Protein AF-A0A8B8GDY7-F1 (afdb_monomer)

Sequence (156 aa):
MSLYEALFGCKIKIGLNTSNLPHDVISTIDNEEQLAELITEQSQEINLNVENDVSNTEQPKEVNLSVDTEVDTEHLVFTTIRTTKKLNKKNANVMRTRAKENLENQAKKIMAWSDKKLLPVEVHSTVRVPVPEVDKGRGDARNILAIVLEELAMEF

Radius of gyration: 31.11 Å; Cα contacts (8 Å, |Δi|>4): 58; chains: 1; bounding box: 62×51×74 Å

Organism: NCBI:txid143950

pLDDT: mean 75.9, std 18.6, range [30.34, 96.75]

Foldseek 3Di:
DDPCCVVPVDDDDDDPVPDPDDPVQVVVDPDPVSVVVVVVVVVVVVVVPPDDDDDDDDDDDDDDDDDDDDDDPVVVVVVVVVVVVVVVVVVVVVVVVVVVVVVVVVVVVVVVVVPVVDDDDDAQDKDWAADDPVRDDDPDDRIDIDGHHDDDDDDD

Mean predicted aligned error: 20.83 Å

Structure (mmCIF, N/CA/C/O backbone):
data_AF-A0A8B8GDY7-F1
#
_entry.id   AF-A0A8B8GDY7-F1
#
loop_
_atom_site.group_PDB
_atom_site.id
_atom_site.type_symbol
_atom_site.label_atom_id
_atom_site.label_alt_id
_atom_site.label_comp_id
_atom_site.label_asym_id
_atom_site.label_entity_id
_atom_site.label_seq_id
_atom_site.pdbx_PDB_ins_code
_atom_site.Cartn_x
_atom_site.Cartn_y
_atom_site.Cartn_z
_atom_site.occupancy
_atom_site.B_iso_or_equiv
_atom_site.auth_seq_id
_atom_site.auth_comp_id
_atom_site.auth_asym_id
_atom_site.auth_atom_id
_atom_site.pdbx_PDB_model_num
ATOM 1 N N . MET A 1 1 ? -12.475 16.401 3.418 1.00 66.62 1 MET A N 1
ATOM 2 C CA . MET A 1 1 ? -12.900 15.178 4.128 1.00 66.62 1 MET A CA 1
ATOM 3 C C . MET A 1 1 ? -12.270 15.178 5.504 1.00 66.62 1 MET A C 1
ATOM 5 O O . MET A 1 1 ? -11.054 15.309 5.583 1.00 66.62 1 MET A O 1
ATOM 9 N N . SER A 1 2 ? -13.072 15.082 6.564 1.00 88.06 2 SER A N 1
ATOM 10 C CA . SER A 1 2 ? -12.559 14.895 7.931 1.00 88.06 2 SER A CA 1
ATOM 11 C C . SER A 1 2 ? -12.298 13.410 8.225 1.00 88.06 2 SER A C 1
ATOM 13 O O . SER A 1 2 ? -12.833 12.541 7.536 1.00 88.06 2 SER A O 1
ATOM 15 N N . LEU A 1 3 ? -11.505 13.103 9.261 1.00 93.69 3 LEU A N 1
ATOM 16 C CA . LEU A 1 3 ? -11.260 11.718 9.695 1.00 93.69 3 LEU A CA 1
ATOM 17 C C . LEU A 1 3 ? -12.570 10.989 10.044 1.00 93.69 3 LEU A C 1
ATOM 19 O O . LEU A 1 3 ? -12.749 9.832 9.680 1.00 93.69 3 LEU A O 1
ATOM 23 N N . TYR A 1 4 ? -13.507 11.686 10.691 1.00 90.62 4 TYR A N 1
ATOM 24 C CA . TYR A 1 4 ? -14.840 11.163 10.996 1.00 90.62 4 TYR A CA 1
ATOM 25 C C . TYR A 1 4 ? -15.606 10.783 9.720 1.00 90.62 4 TYR A C 1
ATOM 27 O O . TYR A 1 4 ? -16.123 9.675 9.604 1.00 90.62 4 TYR A O 1
ATOM 35 N N . GLU A 1 5 ? -15.622 11.679 8.731 1.00 95.25 5 GLU A N 1
ATOM 36 C CA . GLU A 1 5 ? -16.322 11.464 7.461 1.00 95.25 5 GLU A CA 1
ATOM 37 C C . GLU A 1 5 ? -15.723 10.296 6.664 1.00 95.25 5 GLU A C 1
ATOM 39 O O . GLU A 1 5 ? -16.459 9.538 6.037 1.00 95.25 5 GLU A O 1
ATOM 44 N N . ALA A 1 6 ? -14.404 10.094 6.746 1.00 92.62 6 ALA A N 1
ATOM 45 C CA . ALA A 1 6 ? -13.721 8.963 6.124 1.00 92.62 6 ALA A CA 1
ATOM 46 C C . ALA A 1 6 ? -14.033 7.612 6.797 1.00 92.62 6 ALA A C 1
ATOM 48 O O . ALA A 1 6 ? -14.103 6.595 6.112 1.00 92.62 6 ALA A O 1
ATOM 49 N N . LEU A 1 7 ? -14.216 7.591 8.122 1.00 93.31 7 LEU A N 1
ATOM 50 C CA . LEU A 1 7 ? -14.479 6.365 8.885 1.00 93.31 7 LEU A CA 1
ATOM 51 C C . LEU A 1 7 ? -15.947 5.935 8.833 1.00 93.31 7 LEU A C 1
ATOM 53 O O . LEU A 1 7 ? -16.235 4.746 8.713 1.00 93.31 7 LEU A O 1
ATOM 57 N N . PHE A 1 8 ? -16.867 6.893 8.942 1.00 87.75 8 PHE A N 1
ATOM 58 C CA . PHE A 1 8 ? -18.295 6.619 9.124 1.00 87.75 8 PHE A CA 1
ATOM 59 C C . PHE A 1 8 ? -19.140 6.912 7.878 1.00 87.75 8 PHE A C 1
ATOM 61 O O . PHE A 1 8 ? -20.326 6.593 7.858 1.00 87.75 8 PHE A O 1
ATOM 68 N N . GLY A 1 9 ? -18.554 7.500 6.829 1.00 92.12 9 GLY A N 1
ATOM 69 C CA . GLY A 1 9 ? -19.248 7.770 5.566 1.00 92.12 9 GLY A CA 1
ATOM 70 C C . GLY A 1 9 ? -20.311 8.870 5.653 1.00 92.12 9 GLY A C 1
ATOM 71 O O . GLY A 1 9 ? -21.125 9.015 4.743 1.00 92.12 9 GLY A O 1
ATOM 72 N N . CYS A 1 10 ? -20.327 9.649 6.735 1.00 86.12 10 CYS A N 1
ATOM 73 C CA . CYS A 1 10 ? -21.225 10.780 6.920 1.00 86.12 10 CYS A CA 1
ATOM 74 C C . CYS A 1 10 ? -20.499 11.943 7.607 1.00 86.12 10 CYS A C 1
ATOM 76 O O . CYS A 1 10 ? -19.544 11.750 8.360 1.00 86.12 10 CYS A O 1
ATOM 78 N N . LYS A 1 11 ? -20.943 13.176 7.346 1.00 86.19 11 LYS A N 1
ATOM 79 C CA . LYS A 1 11 ? -20.459 14.343 8.093 1.00 86.19 11 LYS A CA 1
ATOM 80 C C . LYS A 1 11 ? -20.879 14.219 9.553 1.00 86.19 11 LYS A C 1
ATOM 82 O O . LYS A 1 11 ? -21.965 13.715 9.839 1.00 86.19 11 LYS A O 1
ATOM 87 N N . ILE A 1 12 ? -20.038 14.717 10.457 1.00 83.00 12 ILE A N 1
ATOM 88 C CA . ILE A 1 12 ? -20.379 14.784 11.877 1.00 83.00 12 ILE A CA 1
ATOM 89 C C . ILE A 1 12 ? -21.661 15.607 12.044 1.00 83.00 12 ILE A C 1
ATOM 91 O O . ILE A 1 12 ? -21.753 16.734 11.557 1.00 83.00 12 ILE A O 1
ATOM 95 N N . LYS A 1 13 ? -22.677 15.009 12.669 1.00 78.75 13 LYS A N 1
ATOM 96 C CA . LYS A 1 13 ? -23.915 15.692 13.044 1.00 78.75 13 LYS A CA 1
ATOM 97 C C . LYS A 1 13 ? -23.792 16.043 14.516 1.00 78.75 13 LYS A C 1
ATOM 99 O O . LYS A 1 13 ? -23.771 15.145 15.349 1.00 78.75 13 LYS A O 1
ATOM 104 N N . ILE A 1 14 ? -23.663 17.330 14.802 1.00 73.75 14 ILE A N 1
ATOM 105 C CA . ILE A 1 14 ? -23.626 17.862 16.162 1.00 73.75 14 ILE A CA 1
ATOM 106 C C . ILE A 1 14 ? -24.943 18.608 16.335 1.00 73.75 14 ILE A C 1
ATOM 108 O O . ILE A 1 14 ? -25.225 19.539 15.585 1.00 73.75 14 ILE A O 1
ATOM 112 N N . GLY A 1 15 ? -25.778 18.147 17.256 1.00 75.00 15 GLY A N 1
ATOM 113 C CA . GLY A 1 15 ? -27.065 18.766 17.564 1.00 75.00 15 GLY A CA 1
ATOM 114 C C . GLY A 1 15 ? -27.425 18.556 19.027 1.00 75.00 15 GLY A C 1
ATOM 115 O O . GLY A 1 15 ? -26.788 17.761 19.718 1.00 75.00 15 GLY A O 1
ATOM 116 N N . LEU A 1 16 ? -28.463 19.237 19.508 1.00 74.88 16 LEU A N 1
ATOM 117 C CA . LEU A 1 16 ? -28.904 19.098 20.899 1.00 74.88 16 LEU A CA 1
ATOM 118 C C . LEU A 1 16 ? -29.287 17.647 21.236 1.00 74.88 16 LEU A C 1
ATOM 120 O O . LEU A 1 16 ? -28.958 17.172 22.316 1.00 74.88 16 LEU A O 1
ATOM 124 N N . ASN A 1 17 ? -29.821 16.889 20.269 1.00 72.38 17 ASN A N 1
ATOM 125 C CA . ASN A 1 17 ? -30.105 15.450 20.392 1.00 72.38 17 ASN A CA 1
ATOM 126 C C . ASN A 1 17 ? -28.868 14.576 20.677 1.00 72.38 17 ASN A C 1
ATOM 128 O O . ASN A 1 17 ? -29.021 13.406 21.010 1.00 72.38 17 ASN A O 1
ATOM 132 N N . THR A 1 18 ? -27.657 15.105 20.484 1.00 76.06 18 THR A N 1
ATOM 133 C CA . THR A 1 18 ? -26.387 14.425 20.797 1.00 76.06 18 THR A CA 1
ATOM 134 C C . THR A 1 18 ? -25.719 14.963 22.066 1.00 76.06 18 THR A C 1
ATOM 136 O O . THR A 1 18 ? -24.600 14.562 22.372 1.00 76.06 18 THR A O 1
ATOM 139 N N . SER A 1 19 ? -26.363 15.894 22.777 1.00 73.50 19 SER A N 1
ATOM 140 C CA . SER A 1 19 ? -25.875 16.432 24.050 1.00 73.50 19 SER A CA 1
ATOM 141 C C . SER A 1 19 ? -26.240 15.516 25.224 1.00 73.50 19 SER A C 1
ATOM 143 O O . SER A 1 19 ? -27.120 14.667 25.108 1.00 73.50 19 SER A O 1
ATOM 145 N N . ASN A 1 20 ? -25.597 15.725 26.375 1.00 73.31 20 ASN A N 1
ATOM 146 C CA . ASN A 1 20 ? -25.946 15.042 27.627 1.00 73.31 20 ASN A CA 1
ATOM 147 C C . ASN A 1 20 ? -27.198 15.638 28.304 1.00 73.31 20 ASN A C 1
ATOM 149 O O . ASN A 1 20 ? -27.469 15.333 29.465 1.00 73.31 20 ASN A O 1
ATOM 153 N N . LEU A 1 21 ? -27.937 16.518 27.620 1.00 77.56 21 LEU A N 1
ATOM 154 C CA . LEU A 1 21 ? -29.165 17.096 28.149 1.00 77.56 21 LEU A CA 1
ATOM 155 C C . LEU A 1 21 ? -30.319 16.093 27.993 1.00 77.56 21 LEU A C 1
ATOM 157 O O . LEU A 1 21 ? -30.435 15.443 26.950 1.00 77.56 21 LEU A O 1
ATOM 161 N N . PRO A 1 22 ? -31.191 15.954 29.004 1.00 82.12 22 PRO A N 1
ATOM 162 C CA . PRO A 1 22 ? -32.365 15.104 28.892 1.00 82.12 22 PRO A CA 1
ATOM 163 C C . PRO A 1 22 ? -33.286 15.598 27.769 1.00 82.12 22 PRO A C 1
ATOM 165 O O . PRO A 1 22 ? -33.427 16.798 27.525 1.00 82.12 22 PRO A O 1
ATOM 168 N N . HIS A 1 23 ? -33.933 14.651 27.088 1.00 80.31 23 HIS A N 1
ATOM 169 C CA . HIS A 1 23 ? -34.767 14.929 25.915 1.00 80.31 23 HIS A CA 1
ATOM 170 C C . HIS A 1 23 ? -35.924 15.893 26.224 1.00 80.31 23 HIS A C 1
ATOM 172 O O . HIS A 1 23 ? -36.298 16.703 25.376 1.00 80.31 23 HIS A O 1
ATOM 178 N N . ASP A 1 24 ? -36.443 15.845 27.450 1.00 81.19 24 ASP A N 1
ATOM 179 C CA . ASP A 1 24 ? -37.512 16.727 27.917 1.00 81.19 24 ASP A CA 1
ATOM 180 C C . ASP A 1 24 ? -37.055 18.192 27.946 1.00 81.19 24 ASP A C 1
ATOM 182 O O . ASP A 1 24 ? -37.774 19.067 27.475 1.00 81.19 24 ASP A O 1
ATOM 186 N N . VAL A 1 25 ? -35.815 18.451 28.376 1.00 80.56 25 VAL A N 1
ATOM 187 C CA . VAL A 1 25 ? -35.229 19.801 28.407 1.00 80.56 25 VAL A CA 1
ATOM 188 C C . VAL A 1 25 ? -34.897 20.289 26.997 1.00 80.56 25 VAL A C 1
ATOM 190 O O . VAL A 1 25 ? -35.141 21.444 26.668 1.00 80.56 25 VAL A O 1
ATOM 193 N N . ILE A 1 26 ? -34.417 19.407 26.114 1.00 85.56 26 ILE A N 1
ATOM 194 C CA . ILE A 1 26 ? -34.162 19.758 24.705 1.00 85.56 26 ILE A CA 1
ATOM 195 C C . ILE A 1 26 ? -35.458 20.183 24.000 1.00 85.56 26 ILE A C 1
ATOM 197 O O . ILE A 1 26 ? -35.425 21.068 23.150 1.00 85.56 26 ILE A O 1
ATOM 201 N N . SER A 1 27 ? -36.596 19.580 24.358 1.00 82.69 27 SER A N 1
ATOM 202 C CA . SER A 1 27 ? -37.896 19.905 23.760 1.00 82.69 27 SER A CA 1
ATOM 203 C C . SER A 1 27 ? -38.485 21.247 24.204 1.00 82.69 27 SER A C 1
ATOM 205 O O . 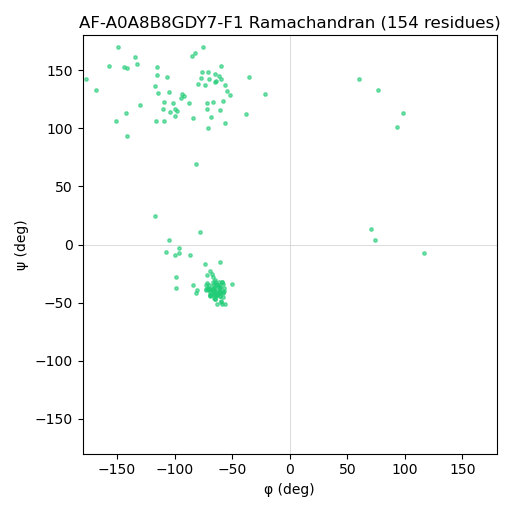SER A 1 27 ? -39.386 21.748 23.540 1.00 82.69 27 SER A O 1
ATOM 207 N N . THR A 1 28 ? -37.983 21.821 25.303 1.00 85.19 28 THR A N 1
ATOM 208 C CA . THR A 1 28 ? -38.447 23.101 25.868 1.00 85.19 28 THR A CA 1
ATOM 209 C C . THR A 1 28 ? -37.568 24.294 25.499 1.00 85.19 28 THR A C 1
ATOM 211 O O . THR A 1 28 ? -37.918 25.429 25.814 1.00 85.19 28 THR A O 1
ATOM 214 N N . ILE A 1 29 ? -36.404 24.049 24.890 1.00 86.81 29 ILE A N 1
ATOM 215 C CA . ILE A 1 29 ? -35.490 25.107 24.457 1.00 86.81 29 ILE A CA 1
ATOM 216 C C . ILE A 1 29 ? -35.946 25.592 23.083 1.00 86.81 29 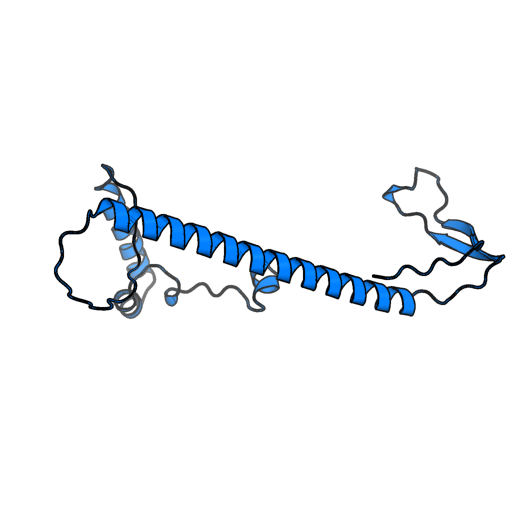ILE A C 1
ATOM 218 O O . ILE A 1 29 ? -35.761 24.897 22.083 1.00 86.81 29 ILE A O 1
ATOM 222 N N . ASP A 1 30 ? -36.485 26.805 23.040 1.00 84.50 30 ASP A N 1
ATOM 223 C CA . ASP A 1 30 ? -36.924 27.442 21.799 1.00 84.50 30 ASP A CA 1
ATOM 224 C C . ASP A 1 30 ? -35.874 28.433 21.264 1.00 84.50 30 ASP A C 1
ATOM 226 O O . ASP A 1 30 ? -35.777 28.629 20.052 1.00 84.50 30 ASP A O 1
ATOM 230 N N . ASN A 1 31 ? -35.053 29.028 22.144 1.00 85.81 31 ASN A N 1
ATOM 231 C CA . ASN A 1 31 ? -34.080 30.075 21.801 1.00 85.81 31 ASN A CA 1
ATOM 232 C C . ASN A 1 31 ? -32.688 29.859 22.433 1.00 85.81 31 ASN A C 1
ATOM 234 O O . ASN A 1 31 ? -32.531 29.152 23.426 1.00 85.81 31 ASN A O 1
ATOM 238 N N . GLU A 1 32 ? -31.665 30.523 21.876 1.00 83.75 32 GLU A N 1
ATOM 239 C CA . GLU A 1 32 ? -30.264 30.434 22.334 1.00 83.75 32 GLU A CA 1
ATOM 240 C C . GLU A 1 32 ? -30.065 30.920 23.781 1.00 83.75 32 GLU A C 1
ATOM 242 O O . GLU A 1 32 ? -29.290 30.327 24.527 1.00 83.75 32 GLU A O 1
ATOM 247 N N . GLU A 1 33 ? -30.784 31.964 24.201 1.00 83.75 33 GLU A N 1
ATOM 248 C CA . GLU A 1 33 ? -30.658 32.542 25.547 1.00 83.75 33 GLU A CA 1
ATOM 249 C C . GLU A 1 33 ? -31.008 31.517 26.642 1.00 83.75 33 GLU A C 1
ATOM 251 O O . GLU A 1 33 ? -30.264 31.360 27.606 1.00 83.75 33 GLU A O 1
ATOM 256 N N . GLN A 1 34 ? -32.052 30.709 26.420 1.00 85.81 34 GLN A N 1
ATOM 257 C CA . GLN A 1 34 ? -32.460 29.630 27.330 1.00 85.81 34 GLN A CA 1
ATOM 258 C C . GLN A 1 34 ? -31.418 28.505 27.401 1.00 85.81 34 GLN A C 1
ATOM 2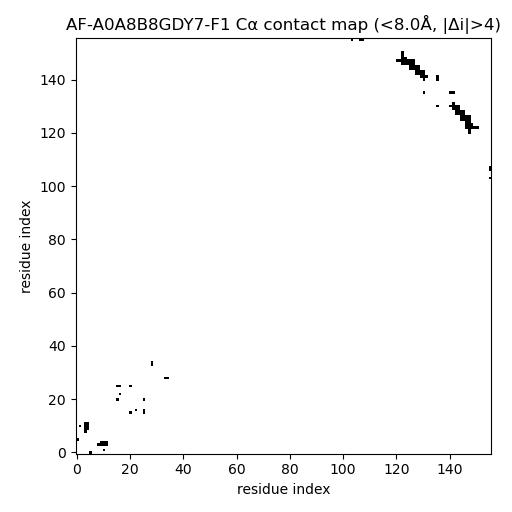60 O O . GLN A 1 34 ? -31.201 27.899 28.448 1.00 85.81 34 GLN A O 1
ATOM 265 N N . LEU A 1 35 ? -30.753 28.215 26.278 1.00 84.00 35 LEU A N 1
ATOM 266 C CA . LEU A 1 35 ? -29.667 27.239 26.248 1.00 84.00 35 LEU A CA 1
ATOM 267 C C . LEU A 1 35 ? -28.456 27.741 27.048 1.00 84.00 35 LEU A C 1
ATOM 269 O O . LEU A 1 35 ? -27.809 26.952 27.737 1.00 84.00 35 LEU A O 1
ATOM 273 N N . ALA A 1 36 ? -28.148 29.036 26.962 1.00 81.62 36 ALA A N 1
ATOM 274 C CA . ALA A 1 36 ? -27.040 29.641 27.690 1.00 81.62 36 ALA A CA 1
ATOM 275 C C . ALA A 1 36 ? -27.260 29.579 29.21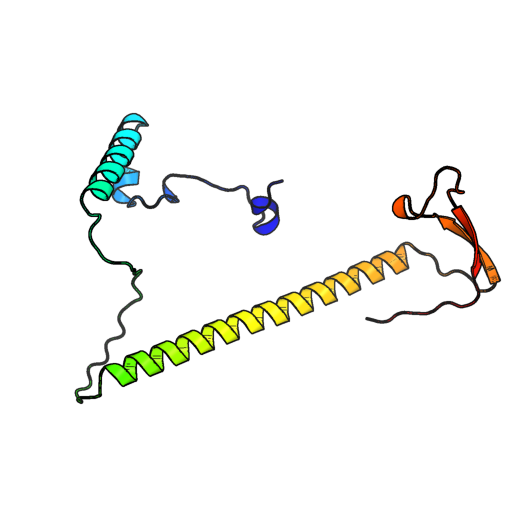0 1.00 81.62 36 ALA A C 1
ATOM 277 O O . ALA A 1 36 ? -26.340 29.188 29.930 1.00 81.62 36 ALA A O 1
ATOM 278 N N . GLU A 1 37 ? -28.475 29.871 29.681 1.00 82.69 37 GLU A N 1
ATOM 279 C CA . GLU A 1 37 ? -28.852 29.753 31.097 1.00 82.69 37 GLU A CA 1
ATOM 280 C C . GLU A 1 37 ? -28.609 28.328 31.620 1.00 82.69 37 GLU A C 1
ATOM 282 O O . GLU A 1 37 ? -27.837 28.144 32.564 1.00 82.69 37 GLU A O 1
ATOM 287 N N . LEU A 1 38 ? -29.113 27.305 30.922 1.00 79.69 38 LEU A N 1
ATOM 288 C CA . LEU A 1 38 ? -28.950 25.894 31.305 1.00 79.69 38 LEU A CA 1
ATOM 289 C C . LEU A 1 38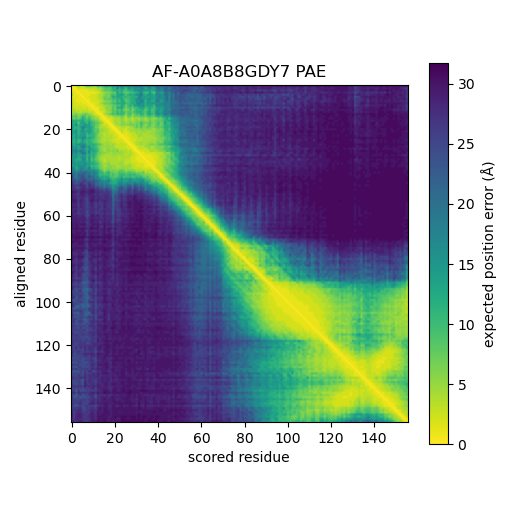 ? -27.483 25.433 31.362 1.00 79.69 38 LEU A C 1
ATOM 291 O O . LEU A 1 38 ? -27.100 24.655 32.237 1.00 79.69 38 LEU A O 1
ATOM 295 N N . ILE A 1 39 ? -26.639 25.910 30.442 1.00 79.00 39 ILE A N 1
ATOM 296 C CA . ILE A 1 39 ? -25.200 25.596 30.436 1.00 79.00 39 ILE A CA 1
ATOM 297 C C . ILE A 1 39 ? -24.495 26.265 31.626 1.00 79.00 39 ILE A C 1
ATOM 299 O O . ILE A 1 39 ? -23.593 25.675 32.236 1.00 79.00 39 ILE A O 1
ATOM 303 N N . THR A 1 40 ? -24.895 27.491 31.980 1.00 76.75 40 THR A N 1
ATOM 304 C CA . THR A 1 40 ? -24.335 28.202 33.138 1.00 76.75 40 THR A CA 1
ATOM 305 C C . THR A 1 40 ? -24.779 27.598 34.470 1.00 76.75 40 THR A C 1
ATOM 307 O O . THR A 1 40 ? -23.946 27.473 35.368 1.00 76.75 40 THR A O 1
ATOM 310 N N . GLU A 1 41 ? -26.027 27.138 34.575 1.00 70.12 41 GLU A N 1
ATOM 311 C CA . GLU A 1 41 ? -26.566 26.437 35.747 1.00 70.12 41 GLU A CA 1
ATOM 312 C C . GLU A 1 41 ? -25.865 25.089 35.969 1.00 70.12 41 GLU A C 1
ATOM 314 O O . GLU A 1 41 ? -25.363 24.831 37.065 1.00 70.12 41 GLU A O 1
ATOM 319 N N . GLN A 1 42 ? -25.688 24.279 34.914 1.00 66.12 42 GLN A N 1
ATOM 320 C CA . GLN A 1 42 ? -24.905 23.036 34.991 1.00 66.12 42 GLN A CA 1
ATOM 321 C C . GLN A 1 42 ? -23.471 23.277 35.473 1.00 66.12 42 GLN A C 1
ATOM 323 O O . GLN A 1 42 ? -22.919 22.485 36.233 1.00 66.12 42 GLN A O 1
ATOM 328 N N . SER A 1 43 ? -22.860 24.387 35.059 1.00 60.06 43 SER A N 1
ATOM 329 C CA . SER A 1 43 ? -21.504 24.747 35.480 1.00 60.06 43 SER A CA 1
ATOM 330 C C . SER A 1 43 ? -21.437 25.195 36.949 1.00 60.06 43 SER A C 1
ATOM 332 O O . SER A 1 43 ? -20.389 25.062 37.582 1.00 60.06 43 SER A O 1
ATOM 334 N N . GLN A 1 44 ? -22.529 25.718 37.516 1.00 55.09 44 GLN A N 1
ATOM 335 C CA . GLN A 1 44 ? -22.613 26.108 38.929 1.00 55.09 44 GLN A CA 1
ATOM 336 C C . GLN A 1 44 ? -22.862 24.907 39.850 1.00 55.09 44 GLN A C 1
ATOM 338 O O . GLN A 1 44 ? -22.214 24.815 40.893 1.00 55.09 44 GLN A O 1
ATOM 343 N N . GLU A 1 45 ? -23.701 23.947 39.451 1.00 52.12 45 GLU A N 1
ATOM 344 C CA . GLU A 1 45 ? -23.938 22.721 40.234 1.00 52.12 45 GLU A CA 1
ATOM 345 C C . GLU A 1 45 ? -22.683 21.841 40.355 1.00 52.12 45 GLU A C 1
ATOM 347 O O . GLU A 1 45 ? -22.441 21.230 41.396 1.00 52.12 45 GLU A O 1
ATOM 352 N N . ILE A 1 46 ? -21.820 21.838 39.334 1.00 52.88 46 ILE A N 1
ATOM 353 C CA . ILE A 1 46 ? -20.549 21.093 39.346 1.00 52.88 46 ILE A CA 1
ATOM 354 C C . ILE A 1 46 ? -19.546 21.673 40.369 1.00 52.88 46 ILE A C 1
ATOM 356 O O . ILE A 1 46 ? -18.700 20.941 40.881 1.00 52.88 46 ILE A O 1
ATOM 360 N N . ASN A 1 47 ? -19.644 22.961 40.724 1.00 46.28 47 ASN A N 1
ATOM 361 C CA . ASN A 1 47 ? -18.676 23.631 41.604 1.00 46.28 47 ASN A CA 1
ATOM 362 C C . ASN A 1 47 ? -18.957 23.489 43.114 1.00 46.28 47 ASN A C 1
ATOM 364 O O . ASN A 1 47 ? -18.096 23.855 43.911 1.00 46.28 47 ASN A O 1
ATOM 368 N N . LEU A 1 48 ? -20.109 22.947 43.531 1.00 42.62 48 LEU A N 1
ATOM 369 C CA . LEU A 1 48 ? -20.431 22.730 44.954 1.00 42.62 48 LEU A CA 1
ATOM 370 C C . LEU A 1 48 ? -20.121 21.312 45.464 1.00 42.62 48 LEU A C 1
ATOM 372 O O . LEU A 1 48 ? -20.161 21.090 46.670 1.00 42.62 48 LEU A O 1
ATOM 376 N N . ASN A 1 49 ? -19.747 20.378 44.583 1.00 43.09 49 ASN A N 1
ATOM 377 C CA . ASN A 1 49 ? -19.568 18.961 44.931 1.00 43.09 49 ASN A CA 1
ATOM 378 C C . ASN A 1 49 ? -18.127 18.442 44.764 1.00 43.09 49 ASN A C 1
ATOM 380 O O . ASN A 1 49 ? -17.914 17.239 44.621 1.00 43.09 49 ASN A O 1
ATOM 384 N N . VAL A 1 50 ? -17.111 19.311 44.818 1.00 42.88 50 VAL A N 1
ATOM 385 C CA . VAL A 1 50 ? -15.711 18.854 44.906 1.00 42.88 50 VAL A CA 1
ATOM 386 C C . VAL A 1 50 ? -15.370 18.511 46.356 1.00 42.88 50 VAL A C 1
ATOM 388 O O . VAL A 1 50 ? -14.582 19.191 46.996 1.00 42.88 50 VAL A O 1
ATOM 391 N N . GLU A 1 51 ? -15.958 17.435 46.869 1.00 41.28 51 GLU A N 1
ATOM 392 C CA . GLU A 1 51 ? -15.295 16.566 47.837 1.00 41.28 51 GLU A CA 1
ATOM 393 C C . GLU A 1 51 ? -15.847 15.141 47.683 1.00 41.28 51 GLU A C 1
ATOM 395 O O . GLU A 1 51 ? -16.955 14.817 48.094 1.00 41.28 51 GLU A O 1
ATOM 400 N N . ASN A 1 52 ? -14.990 14.309 47.092 1.00 38.94 52 ASN A N 1
ATOM 401 C CA . ASN A 1 52 ? -15.018 12.853 47.016 1.00 38.94 52 ASN A CA 1
ATOM 402 C C . ASN A 1 52 ? -15.969 12.132 46.042 1.00 38.94 52 ASN A C 1
ATOM 404 O O . ASN A 1 52 ? -17.179 12.304 45.990 1.00 38.94 52 ASN A O 1
ATOM 408 N N . ASP A 1 53 ? -15.297 11.195 45.376 1.00 30.34 53 ASP A N 1
ATOM 409 C CA . ASP A 1 53 ? -15.751 9.956 44.768 1.00 30.34 53 ASP A CA 1
ATOM 410 C C . ASP A 1 53 ? -16.165 9.917 43.288 1.00 30.34 53 ASP A C 1
ATOM 412 O O . ASP A 1 53 ? -17.258 10.227 42.826 1.00 30.34 53 ASP A O 1
ATOM 416 N N . VAL A 1 54 ? -15.173 9.408 42.558 1.00 40.53 54 VAL A N 1
ATOM 417 C CA . VAL A 1 54 ? -15.212 8.641 41.325 1.00 40.53 54 VAL A CA 1
ATOM 418 C C . VAL A 1 54 ? -16.409 7.685 41.237 1.00 40.53 54 VAL A C 1
ATOM 420 O O . VAL A 1 54 ? -16.707 6.934 42.159 1.00 40.53 54 VAL A O 1
ATOM 423 N N . SER A 1 55 ? -16.894 7.589 39.997 1.00 37.81 55 SER A N 1
ATOM 424 C CA . SER A 1 55 ? -17.521 6.447 39.313 1.00 37.81 55 SER A CA 1
ATOM 425 C C . SER A 1 55 ? -19.049 6.352 39.236 1.00 37.81 55 SER A C 1
ATOM 427 O O . SER A 1 55 ? -19.718 6.025 40.201 1.00 37.81 55 SER A O 1
ATOM 429 N N . ASN A 1 56 ? -19.502 6.489 37.975 1.00 33.22 56 ASN A N 1
ATOM 430 C CA . ASN A 1 56 ? -20.338 5.566 37.186 1.00 33.22 56 ASN A CA 1
ATOM 431 C C . ASN A 1 56 ? -21.739 5.227 37.751 1.00 33.22 56 ASN A C 1
ATOM 433 O O . ASN A 1 56 ? -21.918 4.903 38.912 1.00 33.22 56 ASN A O 1
ATOM 437 N N . THR A 1 57 ? -22.792 5.080 36.945 1.00 35.38 57 THR A N 1
ATOM 438 C CA . THR A 1 57 ? -22.893 4.021 35.929 1.00 35.38 57 THR A CA 1
ATOM 439 C C . THR A 1 57 ? -24.191 4.185 35.125 1.00 35.38 57 THR A C 1
ATOM 441 O O . THR A 1 57 ? -25.248 4.475 35.683 1.00 35.38 57 THR A O 1
ATOM 444 N N . GLU A 1 58 ? -24.110 3.906 33.824 1.00 40.22 58 GLU A N 1
ATOM 445 C CA . GLU A 1 58 ? -25.218 3.428 32.997 1.00 40.22 58 GLU A CA 1
ATOM 446 C C . GLU A 1 58 ? -25.821 2.142 33.589 1.00 40.22 58 GLU A C 1
ATOM 448 O O . GLU A 1 58 ? -25.107 1.214 33.970 1.00 40.22 58 GLU A O 1
ATOM 453 N N . GLN A 1 59 ? -27.146 2.045 33.613 1.00 33.09 59 GLN A N 1
ATOM 454 C CA . GLN A 1 59 ? -27.828 0.792 33.919 1.00 33.09 59 GLN A CA 1
ATOM 455 C C . GLN A 1 59 ? -27.818 -0.176 32.728 1.00 33.09 59 GLN A C 1
ATOM 457 O O . GLN A 1 59 ? -28.099 0.233 31.598 1.00 33.09 59 GLN A O 1
ATOM 462 N N . PRO A 1 60 ? -27.689 -1.489 32.989 1.00 34.62 60 PRO A N 1
ATOM 463 C CA . PRO A 1 60 ? -28.406 -2.490 32.221 1.00 34.62 60 PRO A CA 1
ATOM 464 C C . PRO A 1 60 ? -29.397 -3.283 33.088 1.00 34.62 60 PRO A C 1
ATOM 466 O O . PRO A 1 60 ? -29.101 -3.727 34.193 1.00 34.62 60 PRO A O 1
ATOM 469 N N . LYS A 1 61 ? -30.577 -3.444 32.483 1.00 39.72 61 LYS A N 1
ATOM 470 C CA . LYS A 1 61 ? -31.773 -4.225 32.830 1.00 39.72 61 LYS A CA 1
ATOM 471 C C . LYS A 1 61 ? -31.590 -5.406 33.792 1.00 39.72 61 LYS A C 1
ATOM 473 O O . LYS A 1 61 ? -30.823 -6.333 33.537 1.00 39.72 61 LYS A O 1
ATOM 478 N N . GLU A 1 62 ? -32.458 -5.388 34.799 1.00 37.97 62 GLU A N 1
ATOM 479 C CA . GLU A 1 62 ? -32.779 -6.459 35.737 1.00 37.97 62 GLU A CA 1
ATOM 480 C C . GLU A 1 62 ? -33.142 -7.776 35.034 1.00 37.97 62 GLU A C 1
ATOM 482 O O . GLU A 1 62 ? -34.044 -7.841 34.194 1.00 37.97 62 GLU A O 1
ATOM 487 N N . VAL A 1 63 ? -32.478 -8.853 35.448 1.00 37.72 63 VAL A N 1
ATOM 488 C CA . VAL A 1 63 ? -33.006 -10.214 35.356 1.00 37.72 63 VAL A CA 1
ATOM 489 C C . VAL A 1 63 ? -33.158 -10.693 36.791 1.00 37.72 63 VAL A C 1
ATOM 491 O O . VAL A 1 63 ? -32.172 -10.955 37.476 1.00 37.72 63 VAL A O 1
ATOM 494 N N . ASN A 1 64 ? -34.405 -10.754 37.250 1.00 52.41 64 ASN A N 1
ATOM 495 C CA . ASN A 1 64 ? -34.762 -11.287 38.556 1.00 52.41 64 ASN A CA 1
ATOM 496 C C . ASN A 1 64 ? -34.468 -12.791 38.603 1.00 52.41 64 ASN A C 1
ATOM 498 O O . ASN A 1 64 ? -35.037 -13.557 37.823 1.00 52.41 64 ASN A O 1
ATOM 502 N N . LEU A 1 65 ? -33.633 -13.220 39.550 1.00 35.03 65 LEU A N 1
ATOM 503 C CA . LEU A 1 65 ? -33.652 -14.589 40.052 1.00 35.03 65 LEU A CA 1
ATOM 504 C C . LEU A 1 65 ? -33.402 -14.568 41.561 1.00 35.03 65 LEU A C 1
ATOM 506 O O . LEU A 1 65 ? -32.269 -14.544 42.030 1.00 35.03 65 LEU A O 1
ATOM 510 N N . SER A 1 66 ? -34.501 -14.546 42.308 1.00 60.47 66 SER A N 1
ATOM 511 C CA . SER A 1 66 ? -34.543 -14.825 43.738 1.00 60.47 66 SER A CA 1
ATOM 512 C C . SER A 1 66 ? -34.225 -16.302 43.969 1.00 60.47 66 SER A C 1
ATOM 514 O O . SER A 1 66 ? -35.053 -17.155 43.643 1.00 60.47 66 SER A O 1
ATOM 516 N N . VAL A 1 67 ? -33.055 -16.610 44.527 1.00 38.19 67 VAL A N 1
ATOM 517 C CA . VAL A 1 67 ? -32.812 -17.881 45.220 1.00 38.19 67 VAL A CA 1
ATOM 518 C C . VAL A 1 67 ? -31.926 -17.600 46.426 1.00 38.19 67 VAL A C 1
ATOM 520 O O . VAL A 1 67 ? -30.771 -17.201 46.291 1.00 38.19 67 VAL A O 1
ATOM 523 N N . ASP A 1 68 ? -32.516 -17.797 47.597 1.00 47.88 68 ASP A N 1
ATOM 524 C CA . ASP A 1 68 ? -31.896 -17.694 48.908 1.00 47.88 68 ASP A CA 1
ATOM 525 C C . ASP A 1 68 ? -30.743 -18.693 49.046 1.00 47.88 68 ASP A C 1
ATOM 527 O O . ASP A 1 68 ? -30.955 -19.906 49.020 1.00 47.88 68 ASP A O 1
ATOM 531 N N . THR A 1 69 ? -29.514 -18.204 49.203 1.00 41.53 69 THR A N 1
ATOM 532 C CA . THR A 1 69 ? -28.472 -18.849 50.020 1.00 41.53 69 THR A CA 1
ATOM 533 C C . THR A 1 69 ? -27.305 -17.884 50.211 1.00 41.53 69 THR A C 1
ATOM 535 O O . THR A 1 69 ? -26.847 -17.249 49.265 1.00 41.53 69 THR A O 1
ATOM 538 N N . GLU A 1 70 ? -26.846 -17.757 51.453 1.00 55.25 70 GLU A N 1
ATOM 539 C CA . GLU A 1 70 ? -25.694 -16.954 51.865 1.00 55.25 70 GLU A CA 1
ATOM 540 C C . GLU A 1 70 ? -24.443 -17.395 51.089 1.00 55.25 70 GLU A C 1
ATOM 542 O O . GLU A 1 70 ? -23.885 -18.463 51.339 1.00 55.25 70 GLU A O 1
ATOM 547 N N . VAL A 1 71 ? -24.022 -16.604 50.102 1.00 52.69 71 VAL A N 1
ATOM 548 C CA . VAL A 1 71 ? -22.793 -16.850 49.340 1.00 52.69 71 VAL A CA 1
ATOM 549 C C . VAL A 1 71 ? -21.986 -15.562 49.315 1.00 52.69 71 VAL A C 1
ATOM 551 O O . VAL A 1 71 ? -22.462 -14.537 48.827 1.00 52.69 71 VAL A O 1
ATOM 554 N N . ASP A 1 72 ? -20.772 -15.645 49.866 1.00 59.72 72 ASP A N 1
ATOM 555 C CA . ASP A 1 72 ? -19.806 -14.562 50.054 1.00 59.72 72 ASP A CA 1
ATOM 556 C C . ASP A 1 72 ? -19.788 -13.580 48.878 1.00 59.72 72 ASP A C 1
ATOM 558 O O . ASP A 1 72 ? -19.359 -13.891 47.758 1.00 59.72 72 ASP A O 1
ATOM 562 N N . THR A 1 73 ? -20.242 -12.361 49.163 1.00 59.22 73 THR A N 1
ATOM 563 C CA . THR A 1 73 ? -20.373 -11.241 48.227 1.00 59.22 73 THR A CA 1
ATOM 564 C C . THR A 1 73 ? -19.092 -11.000 47.428 1.00 59.22 73 THR A C 1
ATOM 566 O O . THR A 1 73 ? -19.164 -10.708 46.236 1.00 59.22 73 THR A O 1
ATOM 569 N N . GLU A 1 74 ? -17.919 -11.233 48.022 1.00 62.19 74 GLU A N 1
ATOM 570 C CA . GLU A 1 74 ? -16.603 -11.074 47.391 1.00 62.19 74 GLU A CA 1
ATOM 571 C C . GLU A 1 74 ? -16.317 -12.071 46.251 1.00 62.19 74 GLU A C 1
ATOM 573 O O . GLU A 1 74 ? -15.658 -11.729 45.261 1.00 62.19 74 GLU A O 1
ATOM 578 N N . HIS A 1 75 ? -16.846 -13.296 46.329 1.00 60.53 75 HIS A N 1
ATOM 579 C CA . HIS A 1 75 ? -16.666 -14.312 45.285 1.00 60.53 75 HIS A CA 1
ATOM 580 C C . HIS A 1 75 ? -17.460 -13.982 44.014 1.00 60.53 75 HIS A C 1
ATOM 582 O O . HIS A 1 75 ? -16.995 -14.239 42.894 1.00 60.53 75 HIS A O 1
ATOM 588 N N . LEU A 1 76 ? -18.625 -13.349 44.161 1.00 61.12 76 LEU A N 1
ATOM 589 C CA . LEU A 1 76 ? -19.456 -12.917 43.039 1.00 61.12 76 LEU A CA 1
ATOM 590 C C . LEU A 1 76 ? -18.824 -11.731 42.288 1.00 61.12 76 LEU A C 1
ATOM 592 O O . LEU A 1 76 ? -18.814 -11.712 41.054 1.00 61.12 76 LEU A O 1
ATOM 596 N N . VAL A 1 77 ? -18.202 -10.784 43.002 1.00 69.88 77 VAL A N 1
ATOM 597 C CA . VAL A 1 77 ? -17.483 -9.663 42.365 1.00 69.88 77 VAL A CA 1
ATOM 598 C C . VAL A 1 77 ? -16.234 -10.159 41.635 1.00 69.88 77 VAL A C 1
ATOM 600 O O . VAL A 1 77 ? -15.988 -9.784 40.488 1.00 69.88 77 VAL A O 1
ATOM 603 N N . PHE A 1 78 ? -15.465 -11.066 42.246 1.00 67.00 78 PHE A N 1
ATOM 604 C CA . PHE A 1 78 ? -14.245 -11.606 41.642 1.00 67.00 78 PHE A CA 1
ATOM 605 C C . PHE A 1 78 ? -14.525 -12.421 40.371 1.00 67.00 78 PHE A C 1
ATOM 607 O O . PHE A 1 78 ? -13.829 -12.277 39.357 1.00 67.00 78 PHE A O 1
ATOM 614 N N . THR A 1 79 ? -15.565 -13.258 40.390 1.00 67.19 79 THR A N 1
ATOM 615 C CA . THR A 1 79 ? -15.986 -14.026 39.210 1.00 67.19 79 THR A CA 1
ATOM 616 C C . THR A 1 79 ? -16.488 -13.108 38.095 1.00 67.19 79 THR A C 1
ATOM 618 O O . THR A 1 79 ? -16.088 -13.296 36.943 1.00 67.19 79 THR A O 1
ATOM 621 N N . THR A 1 80 ? -17.238 -12.054 38.427 1.00 62.19 80 THR A N 1
ATOM 622 C CA . THR A 1 80 ? -17.732 -11.042 37.473 1.00 62.19 80 THR A CA 1
ATOM 623 C C . THR A 1 80 ? -16.602 -10.199 36.856 1.00 62.19 80 THR A C 1
ATOM 625 O O . THR A 1 80 ? -16.559 -9.974 35.644 1.00 62.19 80 THR A O 1
ATOM 628 N N . ILE A 1 81 ? -15.597 -9.792 37.635 1.00 69.69 81 ILE A N 1
ATOM 629 C CA . ILE A 1 81 ? -14.414 -9.071 37.124 1.00 69.69 81 ILE A CA 1
ATOM 630 C C . ILE A 1 81 ? -13.579 -9.975 36.201 1.00 69.69 81 ILE A C 1
ATOM 632 O O . ILE A 1 81 ? -13.055 -9.550 35.164 1.00 69.69 81 ILE A O 1
ATOM 636 N N . ARG A 1 82 ? -13.461 -11.264 36.535 1.00 61.22 82 ARG A N 1
ATOM 637 C CA . ARG A 1 82 ? -12.710 -12.229 35.723 1.00 61.22 82 ARG A CA 1
ATOM 638 C C . ARG A 1 82 ? -13.409 -12.533 34.397 1.00 61.22 82 ARG A C 1
ATOM 640 O O . ARG A 1 82 ? -12.729 -12.663 33.373 1.00 61.22 82 ARG A O 1
ATOM 647 N N . THR A 1 83 ? -14.739 -12.639 34.386 1.00 61.88 83 THR A N 1
ATOM 648 C CA . THR A 1 83 ? -15.523 -12.880 33.163 1.00 61.88 83 THR A CA 1
ATOM 649 C C . THR A 1 83 ? -15.506 -11.668 32.232 1.00 61.88 83 THR A C 1
ATOM 651 O O . THR A 1 83 ? -15.236 -11.840 31.040 1.00 61.88 83 THR A O 1
ATOM 654 N N . THR A 1 84 ? -15.661 -10.448 32.754 1.00 64.00 84 THR A N 1
ATOM 655 C CA . THR A 1 84 ? -15.599 -9.199 31.966 1.00 64.00 84 THR A CA 1
ATOM 656 C C . THR A 1 84 ? -14.213 -8.957 31.357 1.00 64.00 84 THR A C 1
ATOM 658 O O . THR A 1 84 ? -14.094 -8.699 30.155 1.00 64.00 84 THR A O 1
ATOM 661 N N . LYS A 1 85 ? -13.126 -9.166 32.114 1.00 66.12 85 LYS A N 1
ATOM 662 C CA . LYS A 1 85 ? -11.744 -9.072 31.595 1.00 66.12 85 LYS A CA 1
ATOM 663 C C . LYS A 1 85 ? -11.465 -10.097 30.487 1.00 66.12 85 LYS A C 1
ATOM 665 O O . LYS A 1 85 ? -10.784 -9.795 29.503 1.00 66.12 85 LYS A O 1
ATOM 670 N N . LYS A 1 86 ? -12.016 -11.312 30.610 1.00 70.25 86 LYS A N 1
ATOM 671 C CA . LYS A 1 86 ? -11.917 -12.369 29.588 1.00 70.25 86 LYS A CA 1
ATOM 672 C C . LYS A 1 86 ? -12.710 -12.013 28.326 1.00 70.25 86 LYS A C 1
ATOM 674 O O . LYS A 1 86 ? -12.226 -12.286 27.228 1.00 70.25 86 LYS A O 1
ATOM 679 N N . LEU A 1 87 ? -13.883 -11.394 28.463 1.00 65.69 87 LEU A N 1
ATOM 680 C CA . LEU A 1 87 ? -14.707 -10.935 27.340 1.00 65.69 87 LEU A CA 1
ATOM 681 C C . LEU A 1 87 ? -14.018 -9.810 26.553 1.00 65.69 87 LEU A C 1
ATOM 683 O O . LEU A 1 87 ? -13.896 -9.912 25.333 1.00 65.69 87 LEU A O 1
ATOM 687 N N . ASN A 1 88 ? -13.455 -8.813 27.242 1.00 67.56 88 ASN A N 1
ATOM 688 C CA . ASN A 1 88 ? -12.703 -7.727 26.603 1.00 67.56 88 ASN A CA 1
ATOM 689 C C . ASN A 1 88 ? -11.484 -8.238 25.823 1.00 67.56 88 ASN A C 1
ATOM 691 O O . ASN A 1 88 ? -11.231 -7.806 24.698 1.00 67.56 88 ASN A O 1
ATOM 695 N N . LYS A 1 89 ? -10.760 -9.228 26.364 1.00 72.00 89 LYS A N 1
ATOM 696 C CA . LYS A 1 89 ? -9.635 -9.860 25.656 1.00 72.00 89 LYS A CA 1
ATOM 697 C C . LYS A 1 89 ? -10.080 -10.636 24.411 1.00 72.00 89 LYS 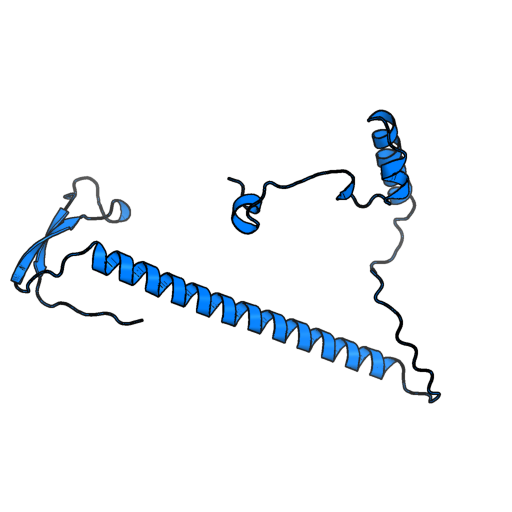A C 1
ATOM 699 O O . LYS A 1 89 ? -9.379 -10.604 23.402 1.00 72.00 89 LYS A O 1
ATOM 704 N N . LYS A 1 90 ? -11.239 -11.304 24.457 1.00 71.31 90 LYS A N 1
ATOM 705 C CA . LYS A 1 90 ? -11.829 -11.971 23.285 1.00 71.31 90 LYS A CA 1
ATOM 706 C C . LYS A 1 90 ? -12.212 -10.960 22.207 1.00 71.31 90 LYS A C 1
ATOM 708 O O . LYS A 1 90 ? -11.830 -11.157 21.060 1.00 71.31 90 LYS A O 1
ATOM 713 N N . ASN A 1 91 ? -12.875 -9.864 22.577 1.00 81.88 91 ASN A N 1
ATOM 714 C CA . ASN A 1 91 ? -13.249 -8.808 21.634 1.00 81.88 91 ASN A CA 1
ATOM 715 C C . ASN A 1 91 ? -12.010 -8.186 20.959 1.00 81.88 91 ASN A C 1
ATOM 717 O O . ASN A 1 91 ? -11.945 -8.080 19.738 1.00 81.88 91 ASN A O 1
ATOM 721 N N . ALA A 1 92 ? -10.958 -7.895 21.732 1.00 79.31 92 ALA A N 1
ATOM 722 C CA . ALA A 1 92 ? -9.698 -7.394 21.182 1.00 79.31 92 ALA A CA 1
ATOM 723 C C . ALA A 1 92 ? -9.038 -8.378 20.196 1.00 79.31 92 ALA A C 1
ATOM 725 O O . ALA A 1 92 ? -8.455 -7.956 19.200 1.00 79.31 92 ALA A O 1
ATOM 726 N N . ASN A 1 93 ? -9.125 -9.687 20.446 1.00 86.81 93 ASN A N 1
ATOM 727 C CA . ASN A 1 93 ? -8.604 -10.690 19.518 1.00 86.81 93 ASN A CA 1
ATOM 728 C C . ASN A 1 93 ? -9.421 -10.761 18.224 1.00 86.81 93 ASN A C 1
ATOM 730 O O . ASN A 1 93 ? -8.817 -10.827 17.160 1.00 86.81 93 ASN A O 1
ATOM 734 N N . VAL A 1 94 ? -10.751 -10.672 18.304 1.00 89.31 94 VAL A N 1
ATOM 735 C CA . VAL A 1 94 ? -11.632 -10.620 17.122 1.00 89.31 94 VAL A CA 1
ATOM 736 C C . VAL A 1 94 ? -11.312 -9.403 16.251 1.00 89.31 94 VAL A C 1
ATOM 738 O O . VAL A 1 94 ? -11.222 -9.510 15.030 1.00 89.31 94 VAL A O 1
ATOM 741 N N . MET A 1 95 ? -11.068 -8.242 16.865 1.00 90.19 95 MET A N 1
ATOM 742 C CA . MET A 1 95 ? -10.680 -7.046 16.112 1.00 90.19 95 MET A CA 1
ATOM 743 C C . MET A 1 95 ? -9.300 -7.196 15.461 1.00 90.19 95 MET A C 1
ATOM 745 O O . MET A 1 95 ? -9.117 -6.774 14.321 1.00 90.19 95 MET A O 1
ATOM 749 N N . ARG A 1 96 ? -8.337 -7.841 16.136 1.00 93.50 96 ARG A N 1
ATOM 750 C CA . ARG A 1 96 ? -7.009 -8.120 15.561 1.00 93.50 96 ARG A CA 1
ATOM 751 C C . ARG A 1 96 ? -7.069 -9.088 14.382 1.00 93.50 96 ARG A C 1
ATOM 753 O O . ARG A 1 96 ? -6.405 -8.833 13.381 1.00 93.50 96 ARG A O 1
ATOM 760 N N . THR A 1 97 ? -7.846 -10.169 14.473 1.00 94.12 97 THR A N 1
ATOM 761 C CA . THR A 1 97 ? -7.990 -11.125 13.361 1.00 94.12 97 THR A CA 1
ATOM 762 C C . THR A 1 97 ? -8.652 -10.460 12.162 1.00 94.12 97 THR A C 1
ATOM 764 O O . THR A 1 97 ? -8.126 -10.546 11.058 1.00 94.12 97 THR A O 1
ATOM 767 N N . ARG A 1 98 ? -9.714 -9.678 12.388 1.00 94.44 98 ARG A N 1
ATOM 768 C CA . ARG A 1 98 ? -10.372 -8.909 11.326 1.00 94.44 98 ARG A CA 1
ATOM 769 C C . ARG A 1 98 ? -9.441 -7.877 10.686 1.00 94.44 98 ARG A C 1
ATOM 771 O O . ARG A 1 98 ? -9.459 -7.694 9.474 1.00 94.44 98 ARG A O 1
ATOM 778 N N . ALA A 1 99 ? -8.620 -7.192 11.484 1.00 95.44 99 ALA A N 1
ATOM 779 C CA . ALA A 1 99 ? -7.628 -6.253 10.965 1.00 95.44 99 ALA A CA 1
ATOM 780 C C . ALA A 1 99 ? -6.586 -6.960 10.085 1.00 95.44 99 ALA A C 1
ATOM 782 O O . ALA A 1 99 ? -6.274 -6.460 9.007 1.00 95.44 99 ALA A O 1
ATOM 783 N N . LYS A 1 100 ? -6.104 -8.138 10.506 1.00 96.44 100 LYS A N 1
ATOM 784 C CA . LYS A 1 100 ? -5.196 -8.973 9.709 1.00 96.44 100 LYS A CA 1
ATOM 785 C C . LYS A 1 100 ? -5.829 -9.363 8.368 1.00 96.44 100 LYS A C 1
ATOM 787 O O . LYS A 1 100 ? -5.233 -9.099 7.332 1.00 96.44 100 LYS A O 1
ATOM 792 N N . GLU A 1 101 ? -7.048 -9.897 8.379 1.00 96.25 101 GLU A N 1
ATOM 793 C CA . GLU A 1 101 ? -7.778 -10.272 7.155 1.00 96.25 101 GLU A CA 1
ATOM 794 C C . GLU A 1 101 ? -7.968 -9.074 6.211 1.00 96.25 101 GLU A C 1
ATOM 796 O O . GLU A 1 101 ? -7.790 -9.177 4.999 1.00 96.25 101 GLU A O 1
ATOM 801 N N . ASN A 1 102 ? -8.288 -7.898 6.755 1.00 96.75 102 ASN A N 1
ATOM 802 C CA . ASN A 1 102 ? -8.428 -6.680 5.960 1.00 96.75 102 ASN A CA 1
ATOM 803 C C . ASN A 1 102 ? -7.106 -6.233 5.321 1.00 96.75 102 ASN A C 1
ATOM 805 O O . ASN A 1 102 ? -7.132 -5.716 4.204 1.00 96.75 102 ASN A O 1
ATOM 809 N N . LEU A 1 103 ? -5.973 -6.407 6.007 1.00 96.44 103 LEU A N 1
ATOM 810 C CA . LEU A 1 103 ? -4.647 -6.114 5.458 1.00 96.44 103 LEU A CA 1
ATOM 811 C C . LEU A 1 103 ? -4.276 -7.103 4.350 1.00 96.44 103 LEU A C 1
ATOM 813 O O . LEU A 1 103 ? -3.830 -6.675 3.289 1.00 96.44 103 LEU A O 1
ATOM 817 N N . GLU A 1 104 ? -4.536 -8.397 4.543 1.00 95.44 104 GLU A N 1
ATOM 818 C CA . GLU A 1 104 ? -4.324 -9.428 3.516 1.00 95.44 104 GLU A CA 1
ATOM 819 C C . GLU A 1 104 ? -5.176 -9.155 2.268 1.00 95.44 104 GLU A C 1
ATOM 821 O O . GLU A 1 104 ? -4.684 -9.182 1.140 1.00 95.44 104 GLU A O 1
ATOM 826 N N . ASN A 1 105 ? -6.447 -8.794 2.456 1.00 94.50 105 ASN A N 1
ATOM 827 C CA . ASN A 1 105 ? -7.334 -8.420 1.356 1.00 94.50 105 ASN A CA 1
ATOM 828 C C . ASN A 1 105 ? -6.857 -7.161 0.617 1.00 94.50 105 ASN A C 1
ATOM 830 O O . ASN A 1 105 ? -7.037 -7.053 -0.597 1.00 94.50 105 ASN A O 1
ATOM 834 N N . GLN A 1 106 ? -6.258 -6.198 1.322 1.00 95.62 106 GLN A N 1
ATOM 835 C CA . GLN A 1 106 ? -5.650 -5.024 0.695 1.00 95.62 106 GLN A CA 1
ATOM 836 C C . GLN A 1 106 ? -4.389 -5.393 -0.089 1.00 95.62 106 GLN A C 1
ATOM 838 O O . GLN A 1 106 ? -4.263 -4.960 -1.231 1.00 95.62 106 GLN A O 1
ATOM 843 N N . ALA A 1 107 ? -3.512 -6.234 0.464 1.00 92.88 107 ALA A N 1
ATOM 844 C CA . ALA A 1 107 ? -2.313 -6.711 -0.225 1.00 92.88 107 ALA A CA 1
ATOM 845 C C . ALA A 1 107 ? -2.665 -7.419 -1.544 1.00 92.88 107 ALA A C 1
ATOM 847 O O . ALA A 1 107 ? -2.127 -7.067 -2.592 1.00 92.88 107 ALA A O 1
ATOM 848 N N . LYS A 1 108 ? -3.673 -8.303 -1.531 1.00 92.75 108 LYS A N 1
ATOM 849 C CA . LYS A 1 108 ? -4.182 -8.973 -2.743 1.00 92.75 108 LYS A CA 1
ATOM 850 C C . LYS A 1 108 ? -4.673 -7.989 -3.807 1.00 92.75 108 LYS A C 1
ATOM 852 O O . LYS A 1 108 ? -4.391 -8.163 -4.989 1.00 92.75 108 LYS A O 1
ATOM 857 N N . LYS A 1 109 ? -5.385 -6.928 -3.403 1.00 94.00 109 LYS A N 1
ATOM 858 C CA . LYS A 1 109 ? -5.839 -5.873 -4.329 1.00 94.00 109 LYS A CA 1
ATOM 859 C C . LYS A 1 109 ? -4.673 -5.084 -4.920 1.00 94.00 109 LYS A C 1
ATOM 861 O O . LYS A 1 109 ? -4.705 -4.765 -6.105 1.00 94.00 109 LYS A O 1
ATOM 866 N N . ILE A 1 110 ? -3.676 -4.757 -4.098 1.00 91.75 110 ILE A N 1
ATOM 867 C CA . ILE A 1 110 ? -2.477 -4.035 -4.535 1.00 91.75 110 ILE A CA 1
ATOM 868 C C . ILE A 1 110 ? -1.700 -4.879 -5.548 1.00 91.75 110 ILE A C 1
ATOM 870 O O . ILE A 1 110 ? -1.308 -4.341 -6.580 1.00 91.75 110 ILE A O 1
ATOM 874 N N . MET A 1 111 ? -1.554 -6.186 -5.309 1.00 88.50 111 MET A N 1
ATOM 875 C CA . MET A 1 111 ? -0.869 -7.092 -6.234 1.00 88.50 111 MET A CA 1
ATOM 876 C C . MET A 1 111 ? -1.594 -7.193 -7.574 1.00 88.50 111 MET A C 1
ATOM 878 O O . MET A 1 111 ? -1.013 -6.862 -8.599 1.00 88.50 111 MET A O 1
ATOM 882 N N . ALA A 1 112 ? -2.900 -7.473 -7.564 1.00 88.50 112 ALA A N 1
ATOM 883 C CA . ALA A 1 112 ? -3.688 -7.543 -8.796 1.00 88.50 112 ALA A CA 1
ATOM 884 C C . ALA A 1 112 ? -3.647 -6.234 -9.612 1.00 88.50 112 ALA A C 1
ATOM 886 O O . ALA A 1 112 ? -3.697 -6.246 -10.843 1.00 88.50 112 ALA A O 1
ATOM 887 N N . TRP A 1 113 ? -3.569 -5.081 -8.940 1.00 90.81 113 TRP A N 1
ATOM 888 C CA . TRP A 1 113 ? -3.387 -3.799 -9.616 1.00 90.81 113 TRP A CA 1
ATOM 889 C C . TRP A 1 113 ? -1.967 -3.619 -10.164 1.00 90.81 113 TRP A C 1
ATOM 891 O O . TRP A 1 113 ? -1.811 -3.090 -11.267 1.00 90.81 113 TRP A O 1
ATOM 901 N N . SER A 1 114 ? -0.951 -4.054 -9.416 1.00 87.50 114 SER A N 1
ATOM 902 C CA . SER A 1 114 ? 0.449 -4.043 -9.843 1.00 87.50 114 SER A CA 1
ATOM 903 C C . SER A 1 114 ? 0.644 -4.888 -11.099 1.00 87.50 114 SER A C 1
ATOM 905 O O . SER A 1 114 ? 1.138 -4.361 -12.092 1.00 87.50 114 SER A O 1
ATOM 907 N N . ASP A 1 115 ? 0.145 -6.126 -11.105 1.00 84.25 115 ASP A N 1
ATOM 908 C CA . ASP A 1 115 ? 0.238 -7.066 -12.235 1.00 84.25 115 ASP A CA 1
ATOM 909 C C . ASP A 1 115 ? -0.471 -6.533 -13.483 1.00 84.25 115 ASP A C 1
ATOM 911 O O . ASP A 1 115 ? -0.060 -6.763 -14.614 1.00 84.25 115 ASP A O 1
ATOM 915 N N . LYS A 1 116 ? -1.551 -5.767 -13.295 1.00 85.75 116 LYS A N 1
ATOM 916 C CA . LYS A 1 116 ? -2.232 -5.096 -14.406 1.00 85.75 116 LYS A CA 1
ATOM 917 C C . LYS A 1 116 ? -1.431 -3.911 -14.951 1.00 85.75 116 LYS A C 1
ATOM 919 O O . LYS A 1 116 ? -1.542 -3.586 -16.133 1.00 85.75 116 LYS A O 1
ATOM 924 N N . LYS A 1 117 ? -0.719 -3.190 -14.085 1.00 85.81 117 LYS A N 1
ATOM 925 C CA . LYS A 1 117 ? 0.001 -1.963 -14.446 1.00 85.81 117 LYS A CA 1
ATOM 926 C C . LYS A 1 117 ? 1.376 -2.257 -15.040 1.00 85.81 117 LYS A C 1
ATOM 928 O O . LYS A 1 117 ? 1.832 -1.501 -15.897 1.00 85.81 117 LYS A O 1
ATOM 9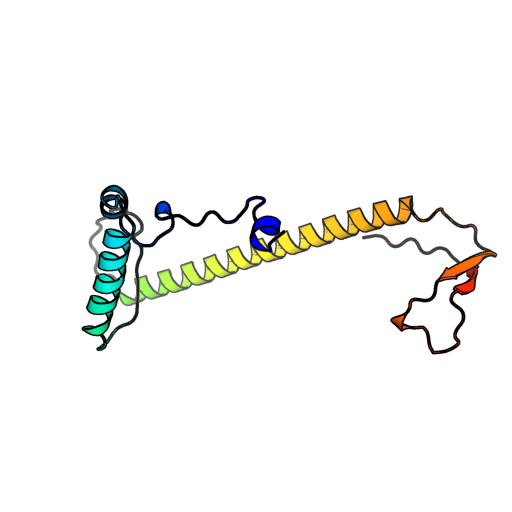33 N N . LEU A 1 118 ? 2.034 -3.302 -14.560 1.00 81.38 118 LEU A N 1
ATOM 934 C CA . LEU A 1 118 ? 3.337 -3.746 -15.023 1.00 81.38 118 LEU A CA 1
ATOM 935 C C . LEU A 1 118 ? 3.122 -4.884 -16.014 1.00 81.38 118 LEU A C 1
ATOM 937 O O . LEU A 1 118 ? 2.610 -5.937 -15.660 1.00 81.38 118 LEU A O 1
ATOM 941 N N . LEU A 1 119 ? 3.481 -4.651 -17.273 1.00 77.56 119 LEU A N 1
ATOM 942 C CA . LEU A 1 119 ? 3.451 -5.712 -18.271 1.00 77.56 119 LEU A CA 1
ATOM 943 C C . LEU A 1 119 ? 4.571 -6.717 -17.961 1.00 77.56 119 LEU A C 1
ATOM 945 O O . LEU A 1 119 ? 5.660 -6.271 -17.587 1.00 77.56 119 LEU A O 1
ATOM 949 N N . PRO A 1 120 ? 4.342 -8.028 -18.156 1.00 79.62 120 PRO A N 1
ATOM 950 C CA . PRO A 1 120 ? 5.407 -9.019 -18.092 1.00 79.62 120 PRO A CA 1
ATOM 951 C C . PRO A 1 120 ? 6.534 -8.627 -19.045 1.00 79.62 120 PRO A C 1
ATOM 953 O O . PRO A 1 120 ? 6.290 -8.257 -20.198 1.00 79.62 120 PRO A O 1
ATOM 956 N N . VAL A 1 121 ? 7.763 -8.664 -18.545 1.00 83.44 121 VAL A N 1
ATOM 957 C CA . VAL A 1 121 ? 8.955 -8.252 -19.283 1.00 83.44 121 VAL A CA 1
ATOM 958 C C . VAL A 1 121 ? 9.837 -9.471 -19.509 1.00 83.44 121 VAL A C 1
ATOM 960 O O . VAL A 1 121 ? 10.158 -10.195 -18.574 1.00 83.44 121 VAL A O 1
ATOM 963 N N . GLU A 1 122 ? 10.264 -9.678 -20.755 1.00 85.94 122 GLU A N 1
ATOM 964 C CA . GLU A 1 122 ? 11.162 -10.780 -21.092 1.00 85.94 122 GLU A CA 1
ATOM 965 C C . GLU A 1 122 ? 12.528 -10.622 -20.416 1.00 85.94 122 GLU A C 1
ATOM 967 O O . GLU A 1 122 ? 13.115 -9.532 -20.361 1.00 85.94 122 GLU A O 1
ATOM 972 N N . VAL A 1 123 ? 13.063 -11.747 -19.945 1.00 90.06 123 VAL A N 1
ATOM 973 C CA . VAL A 1 123 ? 14.420 -11.828 -19.408 1.00 90.06 123 VAL A CA 1
ATOM 974 C C . VAL A 1 123 ? 15.428 -11.420 -20.491 1.00 90.06 123 VAL A C 1
ATOM 976 O O . VAL A 1 123 ? 15.274 -11.765 -21.659 1.00 90.06 123 VAL A O 1
ATOM 979 N N . HIS A 1 124 ? 16.485 -10.716 -20.094 1.00 92.50 124 HIS A N 1
ATOM 980 C CA . HIS A 1 124 ? 17.526 -10.079 -20.912 1.00 92.50 124 HIS A CA 1
ATOM 981 C C . HIS A 1 124 ? 17.113 -8.799 -21.648 1.00 92.50 124 HIS A C 1
ATOM 983 O O . HIS A 1 124 ? 17.927 -8.220 -22.370 1.00 92.50 124 HIS A O 1
ATOM 989 N N . SER A 1 125 ? 15.894 -8.300 -21.445 1.00 91.25 125 SER A N 1
ATOM 990 C CA . SER A 1 125 ? 15.502 -6.994 -21.972 1.00 91.25 125 SER A CA 1
ATOM 991 C C . SER A 1 125 ? 16.092 -5.839 -21.152 1.00 91.25 125 SER A C 1
ATOM 993 O O . SER A 1 125 ? 16.291 -5.936 -19.937 1.00 91.25 125 SER A O 1
ATOM 995 N N . THR A 1 126 ? 16.367 -4.721 -21.829 1.00 93.44 126 THR A N 1
ATOM 996 C CA . THR A 1 126 ? 16.814 -3.483 -21.181 1.00 93.44 126 THR A CA 1
ATOM 997 C C . THR A 1 126 ? 15.608 -2.653 -20.754 1.00 93.44 126 THR A C 1
ATOM 999 O O . THR A 1 126 ? 14.806 -2.230 -21.587 1.00 93.44 126 THR A O 1
ATOM 1002 N N . VAL A 1 127 ? 15.513 -2.355 -19.463 1.00 91.38 127 VAL A N 1
ATOM 1003 C CA . VAL A 1 127 ? 14.445 -1.554 -18.856 1.00 91.38 127 VAL A CA 1
ATOM 1004 C C . VAL A 1 127 ? 14.986 -0.252 -18.275 1.00 91.38 127 VAL A C 1
ATOM 1006 O O . VAL A 1 127 ? 16.147 -0.151 -17.875 1.00 91.38 127 VAL A O 1
ATOM 1009 N N . ARG A 1 128 ? 14.125 0.767 -18.210 1.00 93.56 128 ARG A N 1
ATOM 1010 C CA . ARG A 1 128 ? 14.422 2.052 -17.567 1.00 93.56 128 ARG A CA 1
ATOM 1011 C C . ARG A 1 128 ? 13.713 2.126 -16.218 1.00 93.56 128 ARG A C 1
ATOM 1013 O O . ARG A 1 128 ? 12.488 2.224 -16.182 1.00 93.56 128 ARG A O 1
ATOM 1020 N N . VAL A 1 129 ? 14.478 2.149 -15.133 1.00 92.06 129 VAL A N 1
ATOM 1021 C CA . VAL A 1 129 ? 13.967 2.179 -13.758 1.00 92.06 129 VAL A CA 1
ATOM 1022 C C . VAL A 1 129 ? 14.059 3.604 -13.201 1.00 92.06 129 VAL A C 1
ATOM 1024 O O . VAL A 1 129 ? 15.154 4.172 -13.191 1.00 92.06 129 VAL A O 1
ATOM 1027 N N . PRO A 1 130 ? 12.945 4.225 -12.771 1.00 93.00 130 PRO A N 1
ATOM 1028 C CA . PRO A 1 130 ? 12.975 5.545 -12.147 1.00 93.00 130 PRO A CA 1
ATOM 1029 C C . PRO A 1 130 ? 13.544 5.467 -10.725 1.00 93.00 130 PRO A C 1
ATOM 1031 O O . PRO A 1 130 ? 13.177 4.579 -9.958 1.00 93.00 130 PRO A O 1
ATOM 1034 N N . VAL A 1 131 ? 14.403 6.423 -10.364 1.00 94.75 131 VAL A N 1
ATOM 1035 C CA . VAL A 1 131 ? 14.964 6.533 -9.008 1.00 94.75 131 VAL A CA 1
ATOM 1036 C C . VAL A 1 131 ? 14.079 7.466 -8.169 1.00 94.75 131 VAL A C 1
ATOM 1038 O O . VAL A 1 131 ? 13.795 8.584 -8.622 1.00 94.75 131 VAL A O 1
ATOM 1041 N N . PRO A 1 132 ? 13.619 7.046 -6.974 1.00 93.69 132 PRO A N 1
ATOM 1042 C CA . PRO A 1 132 ? 12.833 7.890 -6.080 1.00 93.69 132 PRO A CA 1
ATOM 1043 C C . PRO A 1 132 ? 13.586 9.151 -5.664 1.00 93.69 132 PRO A C 1
ATOM 1045 O O . PRO A 1 132 ? 14.809 9.175 -5.582 1.00 93.69 132 PRO A O 1
ATOM 1048 N N . GLU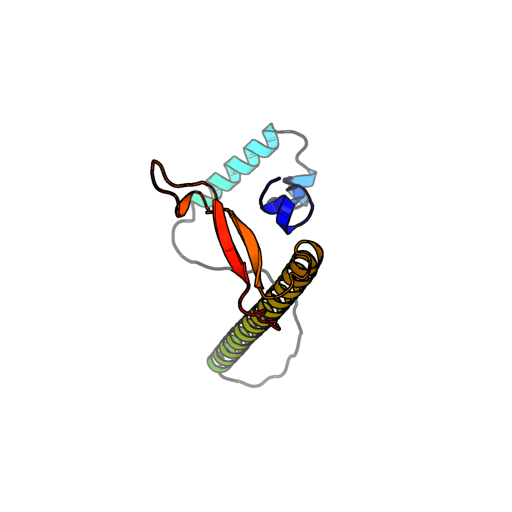 A 1 133 ? 12.851 10.211 -5.338 1.00 92.44 133 GLU A N 1
ATOM 1049 C CA . GLU A 1 133 ? 13.471 11.471 -4.918 1.00 92.44 133 GLU A CA 1
ATOM 1050 C C . GLU A 1 133 ? 14.240 11.354 -3.597 1.00 92.44 133 GLU A C 1
ATOM 1052 O O . GLU A 1 133 ? 15.253 12.025 -3.433 1.00 92.44 133 GLU A O 1
ATOM 1057 N N . VAL A 1 134 ? 13.799 10.469 -2.697 1.00 94.19 134 VAL A N 1
ATOM 1058 C CA . VAL A 1 134 ? 14.464 10.210 -1.408 1.00 94.19 134 VAL A CA 1
ATOM 1059 C C . VAL A 1 134 ? 15.844 9.570 -1.563 1.00 94.19 134 VAL A C 1
ATOM 1061 O O . VAL A 1 134 ? 16.712 9.805 -0.730 1.00 94.19 134 VAL A O 1
ATOM 1064 N N . ASP A 1 135 ? 16.053 8.821 -2.646 1.00 92.31 135 ASP A N 1
ATOM 1065 C CA . ASP A 1 135 ? 17.309 8.123 -2.937 1.00 92.31 135 ASP A CA 1
ATOM 1066 C C . ASP A 1 135 ? 18.212 8.930 -3.885 1.00 92.31 135 ASP A C 1
ATOM 1068 O O . ASP A 1 135 ? 19.321 8.510 -4.207 1.00 92.31 135 ASP A O 1
ATOM 1072 N N . LYS A 1 136 ? 17.740 10.092 -4.358 1.00 94.56 136 LYS A N 1
ATOM 1073 C CA . LYS A 1 136 ? 18.394 10.902 -5.389 1.00 94.56 136 LYS A CA 1
ATOM 1074 C C . LYS A 1 136 ? 19.174 12.061 -4.765 1.00 94.56 136 LYS A C 1
ATOM 1076 O O . LYS A 1 136 ? 18.594 12.997 -4.214 1.00 94.56 136 LYS A O 1
ATOM 1081 N N . GLY A 1 137 ? 20.491 12.055 -4.938 1.00 92.94 137 GLY A N 1
ATOM 1082 C CA . GLY A 1 137 ? 21.383 13.155 -4.592 1.00 92.94 137 GLY A CA 1
ATOM 1083 C C . GLY A 1 137 ? 21.318 14.331 -5.571 1.00 92.94 137 GLY A C 1
ATOM 1084 O O . GLY A 1 137 ? 20.724 14.285 -6.654 1.00 92.94 137 GLY A O 1
ATOM 1085 N N . ARG A 1 138 ? 21.958 15.443 -5.194 1.00 91.06 138 ARG A N 1
ATOM 1086 C CA . ARG A 1 138 ? 22.027 16.641 -6.039 1.00 91.06 138 ARG A CA 1
ATOM 1087 C C . ARG A 1 138 ? 22.941 16.378 -7.242 1.00 91.06 138 ARG A C 1
ATOM 1089 O O . ARG A 1 138 ? 24.153 16.491 -7.127 1.00 91.06 138 ARG A O 1
ATOM 1096 N N . GLY A 1 139 ? 22.336 16.088 -8.392 1.00 89.25 139 GLY A N 1
ATOM 1097 C CA . GLY A 1 139 ? 23.038 15.797 -9.649 1.00 89.25 139 GLY A CA 1
ATOM 1098 C C . GLY A 1 139 ? 22.812 14.379 -10.177 1.00 89.25 139 GLY A C 1
ATOM 1099 O O . GLY A 1 139 ? 23.194 14.101 -11.311 1.00 89.25 139 GLY A O 1
ATOM 1100 N N . ASP A 1 140 ? 22.148 13.517 -9.405 1.00 93.12 140 ASP A N 1
ATOM 1101 C CA . ASP A 1 140 ? 21.913 12.133 -9.804 1.00 93.12 140 ASP A CA 1
ATOM 1102 C C . ASP A 1 140 ? 20.896 12.017 -10.944 1.00 93.12 140 ASP A C 1
ATOM 1104 O O . ASP A 1 140 ? 19.949 12.807 -11.086 1.00 93.12 140 ASP A O 1
ATOM 1108 N N . ALA A 1 141 ? 21.095 10.994 -11.776 1.00 91.44 141 ALA A N 1
ATOM 1109 C CA . ALA A 1 141 ? 20.206 10.694 -12.883 1.00 91.44 141 ALA A CA 1
ATOM 1110 C C . ALA A 1 141 ? 18.810 10.311 -12.372 1.00 91.44 141 ALA A C 1
ATOM 1112 O O . ALA A 1 141 ? 18.648 9.571 -11.408 1.00 91.44 141 ALA A O 1
ATOM 1113 N N . ARG A 1 142 ? 17.770 10.774 -13.075 1.00 92.19 142 ARG A N 1
ATOM 1114 C CA . ARG A 1 142 ? 16.376 10.459 -12.714 1.00 92.19 142 ARG A CA 1
ATOM 1115 C C . ARG A 1 142 ? 16.011 8.992 -12.947 1.00 92.19 142 ARG A C 1
ATOM 1117 O O . ARG A 1 142 ? 15.031 8.521 -12.383 1.00 92.19 142 ARG A O 1
ATOM 1124 N N . ASN A 1 143 ? 16.736 8.301 -13.828 1.00 94.50 143 ASN A N 1
ATOM 1125 C CA . ASN A 1 143 ? 16.483 6.903 -14.158 1.00 94.50 143 ASN A CA 1
ATOM 1126 C C . ASN A 1 143 ? 17.793 6.163 -14.410 1.00 94.50 143 ASN A C 1
ATOM 1128 O O . ASN A 1 143 ? 18.752 6.762 -14.898 1.00 94.50 143 ASN A O 1
ATOM 1132 N N . ILE A 1 144 ? 17.770 4.858 -14.168 1.00 93.75 144 ILE A N 1
ATOM 1133 C CA . ILE A 1 144 ? 18.867 3.924 -14.418 1.00 93.75 144 ILE A CA 1
ATOM 1134 C C . ILE A 1 144 ? 18.423 2.931 -15.501 1.00 93.75 144 ILE A C 1
ATOM 1136 O O . ILE A 1 144 ? 17.240 2.596 -15.594 1.00 93.75 144 ILE A O 1
ATOM 1140 N N . LEU A 1 145 ? 19.358 2.491 -16.343 1.00 94.31 145 LEU A N 1
ATOM 1141 C CA . LEU A 1 145 ? 19.134 1.402 -17.295 1.00 94.31 145 LEU A CA 1
ATOM 1142 C C . LEU A 1 145 ? 19.583 0.086 -16.660 1.00 94.31 145 LEU A C 1
ATOM 1144 O O . LEU A 1 145 ? 20.696 0.005 -16.144 1.00 94.31 145 LEU A O 1
ATOM 1148 N N . ALA A 1 146 ? 18.724 -0.926 -16.699 1.00 92.44 146 ALA A N 1
ATOM 1149 C CA . ALA A 1 146 ? 18.993 -2.246 -16.141 1.00 92.44 146 ALA A CA 1
ATOM 1150 C C . ALA A 1 146 ? 18.625 -3.339 -17.148 1.00 92.44 146 ALA A C 1
ATOM 1152 O O . ALA A 1 146 ? 17.780 -3.119 -18.013 1.00 92.44 146 ALA A O 1
ATOM 1153 N N . ILE A 1 147 ? 19.252 -4.508 -17.023 1.00 94.31 147 ILE A N 1
ATOM 1154 C CA . ILE A 1 147 ? 18.905 -5.709 -17.789 1.00 94.31 147 ILE A CA 1
ATOM 1155 C C . ILE A 1 147 ? 18.162 -6.656 -16.850 1.00 94.31 147 ILE A C 1
ATOM 1157 O O . ILE A 1 147 ? 18.625 -6.901 -15.735 1.00 94.31 147 ILE A O 1
ATOM 1161 N N . VAL A 1 148 ? 17.016 -7.172 -17.285 1.00 92.62 148 VAL A N 1
ATOM 1162 C CA . VAL A 1 148 ? 16.237 -8.143 -16.505 1.00 92.62 148 VAL A CA 1
ATOM 1163 C C . VAL A 1 148 ? 16.964 -9.486 -16.502 1.00 92.62 148 VAL A C 1
ATOM 1165 O O . VAL A 1 148 ? 17.225 -10.034 -17.565 1.00 92.62 148 VAL A O 1
ATOM 1168 N N . LEU A 1 149 ? 17.314 -10.013 -15.329 1.00 91.62 149 LEU A N 1
ATOM 1169 C CA . LE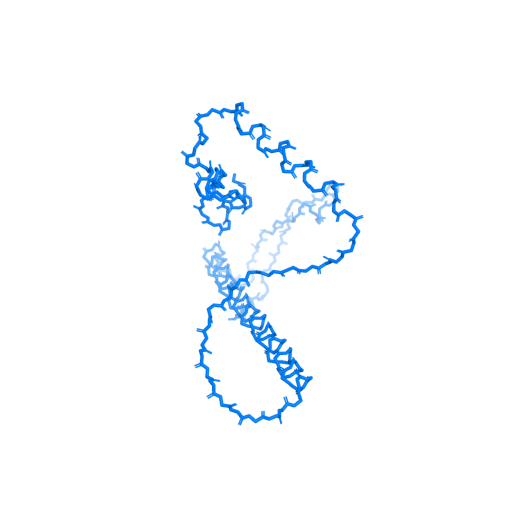U A 1 149 ? 18.026 -11.296 -15.209 1.00 91.62 149 LEU A CA 1
ATOM 1170 C C . LEU A 1 149 ? 17.094 -12.462 -14.892 1.00 91.62 149 LEU A C 1
ATOM 1172 O O . LEU A 1 149 ? 17.282 -13.559 -15.403 1.00 91.62 149 LEU A O 1
ATOM 1176 N N . GLU A 1 150 ? 16.085 -12.217 -14.068 1.00 89.75 150 GLU A N 1
ATOM 1177 C CA . GLU A 1 150 ? 15.080 -13.196 -13.685 1.00 89.75 150 GLU A CA 1
ATOM 1178 C C . GLU A 1 150 ? 13.814 -12.470 -13.233 1.00 89.75 150 GLU A C 1
ATOM 1180 O O . GLU A 1 150 ? 13.866 -11.320 -12.787 1.00 89.75 150 GLU A O 1
ATOM 1185 N N . GLU A 1 151 ? 12.679 -13.146 -13.364 1.00 85.12 151 GLU A N 1
ATOM 1186 C CA . GLU A 1 151 ? 11.395 -12.680 -12.859 1.00 85.12 151 GLU A CA 1
ATOM 1187 C C . GLU A 1 151 ? 11.006 -13.551 -11.666 1.00 85.12 151 GLU A C 1
ATOM 1189 O O . GLU A 1 151 ? 10.941 -14.777 -11.774 1.00 85.12 151 GLU A O 1
ATOM 1194 N N . LEU A 1 152 ? 10.778 -12.918 -10.515 1.00 83.50 152 LEU A N 1
ATOM 1195 C CA . LEU A 1 152 ? 10.439 -13.610 -9.279 1.00 83.50 152 LEU A CA 1
ATOM 1196 C C . LEU A 1 152 ? 8.973 -13.332 -8.955 1.00 83.50 152 LEU A C 1
ATOM 1198 O O . LEU A 1 152 ? 8.612 -12.226 -8.552 1.00 83.50 152 LEU A O 1
ATOM 1202 N N . ALA A 1 153 ? 8.127 -14.339 -9.158 1.00 74.44 153 ALA A N 1
ATOM 1203 C CA . ALA A 1 153 ? 6.724 -14.266 -8.783 1.00 74.44 153 ALA A CA 1
ATOM 1204 C C . ALA A 1 153 ? 6.614 -14.334 -7.255 1.00 74.44 153 ALA A C 1
ATOM 1206 O O . ALA A 1 153 ? 7.010 -15.320 -6.631 1.00 74.44 153 ALA A O 1
ATOM 1207 N N . MET A 1 154 ? 6.108 -13.265 -6.646 1.00 70.12 154 MET A N 1
ATOM 1208 C CA . MET A 1 154 ? 5.825 -13.227 -5.216 1.00 70.12 154 MET A CA 1
ATOM 1209 C C . MET A 1 154 ? 4.356 -13.598 -5.007 1.00 70.12 154 MET A C 1
ATOM 1211 O O . MET A 1 154 ? 3.484 -12.991 -5.617 1.00 70.12 154 MET A O 1
ATOM 1215 N N . GLU A 1 155 ? 4.079 -14.588 -4.159 1.00 71.75 155 GLU A N 1
ATOM 1216 C CA . GLU A 1 155 ? 2.716 -14.993 -3.787 1.00 71.75 155 GLU A CA 1
ATOM 1217 C C . GLU A 1 155 ? 2.395 -14.539 -2.349 1.00 71.75 155 GLU A C 1
ATOM 1219 O O . GLU A 1 155 ? 3.278 -14.533 -1.488 1.00 71.75 155 GLU A O 1
ATOM 1224 N N . PHE A 1 156 ? 1.138 -14.140 -2.104 1.00 59.34 156 PHE A N 1
ATOM 1225 C CA . PHE A 1 156 ? 0.614 -13.642 -0.818 1.00 59.34 156 PHE A CA 1
ATOM 1226 C C . PHE A 1 156 ? -0.483 -14.542 -0.244 1.00 59.34 156 PHE A C 1
ATOM 1228 O O . PHE A 1 156 ? -1.415 -14.905 -1.004 1.00 59.34 156 PHE A O 1
#

Solvent-accessible surface area (backbone atoms only — not comparable to full-atom values): 10276 Å² total; per-residue (Å²): 135,53,76,62,29,72,75,71,75,43,76,88,82,85,50,74,93,74,45,96,62,55,69,73,60,61,72,68,54,86,52,69,70,59,51,52,53,56,55,53,50,56,59,53,62,61,70,78,60,86,73,86,82,85,78,88,78,85,86,77,85,89,77,92,75,93,74,95,68,99,65,66,67,68,58,57,53,53,52,52,54,53,51,53,56,50,48,54,53,50,53,54,48,55,53,50,52,53,52,50,54,54,50,53,56,47,51,54,51,52,47,60,50,45,60,70,70,47,74,91,73,64,70,70,42,81,45,79,46,75,56,56,74,92,80,51,57,98,86,57,72,63,55,47,81,46,66,37,83,74,84,82,87,83,87,135

Secondary structure (DSSP, 8-state):
--HHHHHHSS-----GGGSSS-HHHHHH--SHHHHHHHHHHHHHHGGG--SS--------------------HHHHHHHHHHHHHHHHHHHHHHHHHHHHHHHHHHHHHHHHHHHHHS----TT-EEEEEPPGGG--TT--SEEEEE---------